Protein AF-A0A0M2SMY6-F1 (afdb_monomer_lite)

Foldseek 3Di:
DLLCLLVVLLVVLVVCPVPDPCVPCLVVSLVSLVVSLVSLVVVCVVDVDPSSVVSNVSSVVSNVVSVVVVVVVVD

Sequence (75 aa):
MLIIFCAVIPLLVVILAVLFEPSYIWVLNSLLSILGTLFSTVNFRFRKNTLSTVLLVINAVLLIYYVITVTITLI

Organism: NCBI:txid1432562

Radius of gyration: 12.58 Å; chains: 1; bounding box: 29×23×35 Å

Secondary structure (DSSP, 8-state):
-HHHHHHHHHHHHHHHHHHS-HHHHHHHHHHHHHHHHHHHHHHHHH---HHHHHHHHHHHHHHHHHHHHHHHHH-

pLDDT: mean 85.17, std 6.21, range [60.81, 92.25]

Structure (mmCIF, N/CA/C/O backbone):
data_AF-A0A0M2SMY6-F1
#
_entry.id   AF-A0A0M2SMY6-F1
#
loop_
_atom_site.group_PDB
_atom_site.id
_atom_site.type_symbol
_atom_site.label_atom_id
_atom_site.label_alt_id
_atom_site.label_comp_id
_atom_site.label_asym_id
_atom_site.label_entity_id
_atom_site.label_seq_id
_atom_site.pdbx_PDB_ins_code
_atom_site.Cartn_x
_atom_site.Cartn_y
_atom_site.Cartn_z
_atom_site.occupancy
_atom_site.B_iso_or_equiv
_atom_site.auth_seq_id
_atom_site.auth_comp_id
_atom_site.auth_asym_id
_atom_site.auth_atom_id
_atom_site.pdbx_PDB_model_num
ATOM 1 N N . MET A 1 1 ? -4.649 12.321 13.433 1.00 64.38 1 MET A N 1
ATOM 2 C CA . MET A 1 1 ? -3.404 12.576 12.676 1.00 64.38 1 MET A CA 1
ATOM 3 C C . MET A 1 1 ? -2.835 11.306 12.051 1.00 64.38 1 MET A C 1
ATOM 5 O O . MET A 1 1 ? -2.864 11.238 10.835 1.00 64.38 1 MET A O 1
ATOM 9 N N . LEU A 1 2 ? -2.439 10.270 12.807 1.00 73.69 2 LEU A N 1
ATOM 10 C CA . LEU A 1 2 ? -1.907 9.008 12.235 1.00 73.69 2 LEU A CA 1
ATOM 11 C C . LEU A 1 2 ? -2.819 8.336 11.188 1.00 73.69 2 LEU A C 1
ATOM 13 O O . LEU A 1 2 ? -2.330 7.895 10.156 1.00 73.69 2 LEU A O 1
ATOM 17 N N . ILE A 1 3 ? -4.140 8.331 11.406 1.00 74.69 3 ILE A N 1
ATOM 18 C CA . ILE A 1 3 ? -5.130 7.794 10.448 1.00 74.69 3 ILE A CA 1
ATOM 19 C C . ILE A 1 3 ? -5.037 8.469 9.073 1.00 74.69 3 ILE A C 1
ATOM 21 O O . ILE A 1 3 ? -5.158 7.796 8.055 1.00 74.69 3 ILE A O 1
ATOM 25 N N . ILE A 1 4 ? -4.803 9.785 9.041 1.00 81.38 4 ILE A N 1
ATOM 26 C CA . ILE A 1 4 ? -4.716 10.542 7.787 1.00 81.38 4 ILE A CA 1
ATOM 27 C C . ILE A 1 4 ? -3.476 10.086 7.020 1.00 81.38 4 ILE A C 1
ATOM 29 O O . ILE A 1 4 ? -3.583 9.764 5.847 1.00 81.38 4 ILE A O 1
ATOM 33 N N . PHE A 1 5 ? -2.330 9.944 7.691 1.00 80.38 5 PHE A N 1
ATOM 34 C CA . PHE A 1 5 ? -1.118 9.412 7.062 1.00 80.38 5 PHE A CA 1
ATOM 35 C C . PHE A 1 5 ? -1.303 7.972 6.563 1.00 80.38 5 PHE A C 1
ATOM 37 O O . PHE A 1 5 ? -0.905 7.669 5.444 1.00 80.38 5 PHE A O 1
ATOM 44 N N . CYS A 1 6 ? -1.986 7.109 7.326 1.00 81.69 6 CYS A N 1
ATOM 45 C CA . CYS A 1 6 ? -2.262 5.726 6.913 1.00 81.69 6 CYS A CA 1
ATOM 46 C C . CYS A 1 6 ? -3.114 5.629 5.635 1.00 81.69 6 CYS A C 1
ATOM 48 O O . CYS A 1 6 ? -3.007 4.635 4.922 1.00 81.69 6 CYS A O 1
ATOM 50 N N . ALA A 1 7 ? -3.963 6.626 5.360 1.00 83.44 7 ALA A N 1
ATOM 51 C CA . ALA A 1 7 ? -4.822 6.675 4.175 1.00 83.44 7 ALA A CA 1
ATOM 52 C C . ALA A 1 7 ? -4.196 7.464 3.013 1.00 83.44 7 ALA A C 1
ATOM 54 O O . ALA A 1 7 ? -4.341 7.083 1.856 1.00 83.44 7 ALA A O 1
ATOM 55 N N . VAL A 1 8 ? -3.475 8.548 3.309 1.00 88.62 8 VAL A N 1
ATOM 56 C CA . VAL A 1 8 ? -2.852 9.416 2.299 1.00 88.62 8 VAL A CA 1
ATOM 57 C C . VAL A 1 8 ? -1.662 8.734 1.638 1.00 88.62 8 VAL A C 1
ATOM 59 O O . VAL A 1 8 ? -1.506 8.855 0.432 1.00 88.62 8 VAL A O 1
ATOM 62 N N . ILE A 1 9 ? -0.844 7.997 2.390 1.00 86.38 9 ILE A N 1
ATOM 63 C CA . ILE A 1 9 ? 0.335 7.312 1.845 1.00 86.38 9 ILE A CA 1
ATOM 64 C C . ILE A 1 9 ? -0.020 6.315 0.730 1.00 86.38 9 ILE A C 1
ATOM 66 O O . ILE A 1 9 ? 0.539 6.454 -0.357 1.00 86.38 9 ILE A O 1
ATOM 70 N N . PRO A 1 10 ? -0.948 5.355 0.918 1.00 83.81 10 PRO A N 1
ATOM 71 C CA . PRO A 1 10 ? -1.305 4.433 -0.157 1.00 83.81 10 PRO A CA 1
ATOM 72 C C . PRO A 1 10 ? -1.942 5.164 -1.344 1.00 83.81 10 PRO A C 1
ATOM 74 O O . PRO A 1 10 ? -1.676 4.809 -2.489 1.00 83.81 10 PRO A O 1
ATOM 77 N N . LEU A 1 11 ? -2.713 6.228 -1.093 1.00 88.50 11 LEU A N 1
ATOM 78 C CA . LEU A 1 11 ? -3.266 7.071 -2.153 1.00 88.50 11 LEU A CA 1
ATOM 79 C C . LEU A 1 11 ? -2.154 7.742 -2.976 1.00 88.50 11 LEU A C 1
ATOM 81 O O . LEU A 1 11 ? -2.188 7.716 -4.202 1.00 88.50 11 LEU A O 1
ATOM 85 N N . LEU A 1 12 ? -1.146 8.303 -2.303 1.00 89.00 12 LEU A N 1
ATOM 86 C CA . LEU A 1 12 ? -0.003 8.965 -2.927 1.00 89.00 12 LEU A CA 1
ATOM 87 C C . LEU A 1 12 ? 0.808 7.983 -3.774 1.00 89.00 12 LEU A C 1
ATOM 89 O O . LEU A 1 12 ? 1.197 8.319 -4.885 1.00 89.00 12 LEU A O 1
ATOM 93 N N . VAL A 1 13 ? 1.012 6.761 -3.275 1.00 86.88 13 VAL A N 1
ATOM 94 C CA . VAL A 1 13 ? 1.708 5.693 -4.005 1.00 86.88 13 VAL A CA 1
ATOM 95 C C . VAL A 1 13 ? 0.966 5.327 -5.290 1.00 86.88 13 VAL A C 1
ATOM 97 O O . VAL A 1 13 ? 1.597 5.185 -6.335 1.00 86.88 13 VAL A O 1
ATOM 100 N N . VAL A 1 14 ? -0.364 5.209 -5.241 1.00 86.75 14 VAL A N 1
ATOM 101 C CA . VAL A 1 14 ? -1.179 4.940 -6.437 1.00 86.75 14 VAL A CA 1
ATOM 102 C C . VAL A 1 14 ? -1.108 6.108 -7.420 1.00 86.75 14 VAL A C 1
ATOM 104 O O . VAL A 1 14 ? -0.899 5.887 -8.607 1.00 86.75 14 VAL A O 1
ATOM 107 N N . ILE A 1 15 ? -1.221 7.350 -6.943 1.00 90.00 15 ILE A N 1
ATOM 108 C CA . ILE A 1 15 ? -1.129 8.547 -7.793 1.00 90.00 15 ILE A CA 1
ATOM 109 C C . ILE A 1 15 ? 0.241 8.620 -8.477 1.00 90.00 15 ILE A C 1
ATOM 111 O O . ILE A 1 15 ? 0.312 8.807 -9.688 1.00 90.00 15 ILE A O 1
ATOM 115 N N . LEU A 1 16 ? 1.327 8.427 -7.725 1.00 87.25 16 LEU A N 1
ATOM 116 C CA . LEU A 1 16 ? 2.686 8.419 -8.265 1.00 87.25 16 LEU A CA 1
ATOM 117 C C . LEU A 1 16 ? 2.864 7.310 -9.305 1.00 87.25 16 LEU A C 1
ATOM 119 O O . LEU A 1 16 ? 3.438 7.567 -10.357 1.00 87.25 16 LEU A O 1
ATOM 123 N N . ALA A 1 17 ? 2.323 6.115 -9.045 1.00 84.81 17 ALA A N 1
ATOM 124 C CA . ALA A 1 17 ? 2.363 4.989 -9.978 1.00 84.81 17 ALA A CA 1
ATOM 125 C C . ALA A 1 17 ? 1.601 5.226 -11.287 1.00 84.81 17 ALA A C 1
ATOM 127 O O . ALA A 1 17 ? 1.944 4.631 -12.302 1.00 84.81 17 ALA A O 1
ATOM 128 N N . VAL A 1 18 ? 0.573 6.076 -11.269 1.00 86.62 18 VAL A N 1
ATOM 129 C CA . VAL A 1 18 ? -0.194 6.435 -12.470 1.00 86.62 18 VAL A CA 1
ATOM 130 C C . VAL A 1 18 ? 0.482 7.561 -13.254 1.00 86.62 18 VAL A C 1
ATOM 132 O O . VAL A 1 18 ? 0.408 7.579 -14.479 1.00 86.62 18 VAL A O 1
ATOM 135 N N . LEU A 1 19 ? 1.119 8.510 -12.565 1.00 90.25 19 LEU A N 1
ATOM 136 C CA . LEU A 1 19 ? 1.704 9.697 -13.194 1.00 90.25 19 LEU A CA 1
ATOM 137 C C . LEU A 1 19 ? 3.113 9.475 -13.751 1.00 90.25 19 LEU A C 1
ATOM 139 O O . LEU A 1 19 ? 3.516 10.193 -14.663 1.00 90.25 19 LEU A O 1
ATOM 143 N N . PHE A 1 20 ? 3.866 8.524 -13.200 1.00 87.56 20 PHE A N 1
ATOM 144 C CA . PHE A 1 20 ? 5.269 8.312 -13.541 1.00 87.56 20 PHE A CA 1
ATOM 145 C C . PHE A 1 20 ? 5.543 6.867 -13.950 1.00 87.56 20 PHE A C 1
ATOM 147 O O . PHE A 1 20 ? 4.921 5.931 -13.450 1.00 87.56 20 PHE A O 1
ATOM 154 N N . GLU A 1 21 ? 6.524 6.682 -14.834 1.00 81.62 21 GLU A N 1
ATOM 155 C CA . GLU A 1 21 ? 6.978 5.348 -15.215 1.00 81.62 21 GLU A CA 1
ATOM 156 C C . GLU A 1 21 ? 7.553 4.584 -14.004 1.00 81.62 21 GLU A C 1
ATOM 158 O O . GLU A 1 21 ? 8.312 5.162 -13.214 1.00 81.62 21 GLU A O 1
ATOM 163 N N . PRO A 1 22 ? 7.264 3.272 -13.872 1.00 76.56 22 PRO A N 1
ATOM 164 C CA . PRO A 1 22 ? 7.671 2.464 -12.718 1.00 76.56 22 PRO A CA 1
ATOM 165 C C . PRO A 1 22 ? 9.180 2.487 -12.434 1.00 76.56 22 PRO A C 1
ATOM 167 O O . PRO A 1 22 ? 9.598 2.429 -11.278 1.00 76.56 22 PRO A O 1
ATOM 170 N N . SER A 1 23 ? 9.995 2.613 -13.482 1.00 79.06 23 SER A N 1
ATOM 171 C CA . SER A 1 23 ? 11.462 2.650 -13.443 1.00 79.06 23 SER A CA 1
ATOM 172 C C . SER A 1 23 ? 12.038 3.836 -12.659 1.00 79.06 23 SER A C 1
ATOM 174 O O . SER A 1 23 ? 13.118 3.708 -12.085 1.00 79.06 23 SER A O 1
ATOM 176 N N . TYR A 1 24 ? 11.335 4.969 -12.584 1.00 80.50 24 TYR A N 1
ATOM 177 C CA . TYR A 1 24 ? 11.831 6.168 -11.893 1.00 80.50 24 TYR A CA 1
ATOM 178 C C . TYR A 1 24 ? 11.380 6.258 -10.436 1.00 80.50 24 TYR A C 1
ATOM 180 O O . TYR A 1 24 ? 12.071 6.838 -9.601 1.00 80.50 24 TYR A O 1
ATOM 188 N N . ILE A 1 25 ? 10.220 5.688 -10.113 1.00 88.19 25 ILE A N 1
ATOM 189 C CA . ILE A 1 25 ? 9.561 5.882 -8.814 1.00 88.19 25 ILE A CA 1
ATOM 190 C C . ILE A 1 25 ? 9.609 4.658 -7.903 1.00 88.19 25 ILE A C 1
ATOM 192 O O . ILE A 1 25 ? 9.167 4.756 -6.759 1.00 88.19 25 ILE A O 1
ATOM 196 N N . TRP A 1 26 ? 10.118 3.509 -8.364 1.00 84.12 26 TRP A N 1
ATOM 197 C CA . TRP A 1 26 ? 10.078 2.264 -7.586 1.00 84.12 26 TRP A CA 1
ATOM 198 C C . TRP A 1 26 ? 10.712 2.411 -6.196 1.00 84.12 26 TRP A C 1
ATOM 200 O O . TRP A 1 26 ? 10.144 1.915 -5.223 1.00 84.12 26 TRP A O 1
ATOM 210 N N . VAL A 1 27 ? 11.827 3.146 -6.072 1.00 85.94 27 VAL A N 1
ATOM 211 C CA . VAL A 1 27 ? 12.485 3.412 -4.779 1.00 85.94 27 VAL A CA 1
ATOM 212 C C . VAL A 1 27 ? 11.559 4.207 -3.866 1.00 85.94 27 VAL A C 1
ATOM 214 O O . VAL A 1 27 ? 11.323 3.821 -2.721 1.00 85.94 27 VAL A O 1
ATOM 217 N N . LEU A 1 28 ? 10.999 5.306 -4.380 1.00 88.81 28 LEU A N 1
ATOM 218 C CA . LEU A 1 28 ? 10.125 6.186 -3.613 1.00 88.81 28 LEU A CA 1
ATOM 219 C C . LEU A 1 28 ? 8.847 5.459 -3.181 1.00 88.81 28 LEU A C 1
ATOM 221 O O . LEU A 1 28 ? 8.477 5.523 -2.012 1.00 88.81 28 LEU A O 1
ATOM 225 N N . ASN A 1 29 ? 8.206 4.719 -4.086 1.00 89.31 29 ASN A N 1
ATOM 226 C CA . ASN A 1 29 ? 6.995 3.961 -3.783 1.00 89.31 29 ASN A CA 1
ATOM 227 C C . ASN A 1 29 ? 7.254 2.816 -2.798 1.00 89.31 29 ASN A C 1
ATOM 229 O O . ASN A 1 29 ? 6.417 2.565 -1.931 1.00 89.31 29 ASN A O 1
ATOM 233 N N . SER A 1 30 ? 8.426 2.181 -2.861 1.00 87.75 30 SER A N 1
ATOM 234 C CA . SER A 1 30 ? 8.837 1.178 -1.873 1.00 87.75 30 SER A CA 1
ATOM 235 C C . SER A 1 30 ? 9.007 1.803 -0.488 1.00 87.75 30 SER A C 1
ATOM 237 O O . SER A 1 30 ? 8.449 1.301 0.488 1.00 87.75 30 SER A O 1
ATOM 239 N N . LEU A 1 31 ? 9.701 2.943 -0.394 1.00 90.31 31 LEU A N 1
ATOM 240 C CA . LEU A 1 31 ? 9.872 3.676 0.866 1.00 90.31 31 LEU A CA 1
ATOM 241 C C . LEU A 1 31 ? 8.534 4.150 1.441 1.00 90.31 31 LEU A C 1
ATOM 243 O O . LEU A 1 31 ? 8.274 3.971 2.630 1.00 90.31 31 LEU A O 1
ATOM 247 N N . LEU A 1 32 ? 7.664 4.716 0.601 1.00 91.38 32 LEU A N 1
ATOM 248 C CA . LEU A 1 32 ? 6.326 5.146 1.001 1.00 91.38 32 LEU A CA 1
ATOM 249 C C . LEU A 1 32 ? 5.486 3.965 1.484 1.00 91.38 32 LEU A C 1
ATOM 251 O O . LEU A 1 32 ? 4.812 4.073 2.502 1.00 91.38 32 LEU A O 1
ATOM 255 N N . SER A 1 33 ? 5.557 2.821 0.812 1.00 90.25 33 SER A N 1
ATOM 256 C CA . SER A 1 33 ? 4.834 1.623 1.223 1.00 90.25 33 SER A CA 1
ATOM 257 C C . SER A 1 33 ? 5.312 1.068 2.577 1.00 90.25 33 SER A C 1
ATOM 259 O O . SER A 1 33 ? 4.490 0.725 3.438 1.00 90.25 33 SER A O 1
ATOM 261 N N . ILE A 1 34 ? 6.627 1.059 2.828 1.00 90.75 34 ILE A N 1
ATOM 262 C CA . ILE A 1 34 ? 7.199 0.713 4.142 1.00 90.75 34 ILE A CA 1
ATOM 263 C C . ILE A 1 34 ? 6.707 1.700 5.207 1.00 90.75 34 ILE A C 1
ATOM 265 O O . ILE A 1 34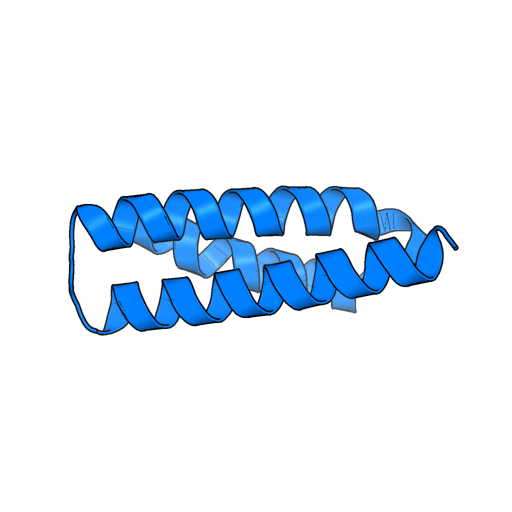 ? 6.280 1.311 6.293 1.00 90.75 34 ILE A O 1
ATOM 269 N N . LEU A 1 35 ? 6.706 2.995 4.896 1.00 91.62 35 LEU A N 1
ATOM 270 C CA . LEU A 1 35 ? 6.252 4.018 5.829 1.00 91.62 35 LEU A CA 1
ATOM 271 C C . LEU A 1 35 ? 4.746 3.896 6.134 1.00 91.62 35 LEU A C 1
ATOM 273 O O . LEU A 1 35 ? 4.330 4.019 7.287 1.00 91.62 35 LEU A O 1
ATOM 277 N N . GLY A 1 36 ? 3.928 3.596 5.121 1.00 89.62 36 GLY A N 1
ATOM 278 C CA . GLY A 1 36 ? 2.486 3.382 5.249 1.00 89.62 36 GLY A CA 1
ATOM 279 C C . GLY A 1 36 ? 2.147 2.173 6.119 1.00 89.62 36 GLY A C 1
ATOM 280 O O . GLY A 1 36 ? 1.292 2.260 7.004 1.00 89.62 36 GLY A O 1
ATOM 281 N N . THR A 1 37 ? 2.869 1.064 5.947 1.00 90.25 37 THR A N 1
ATOM 282 C CA . THR A 1 37 ? 2.723 -0.121 6.808 1.00 90.25 37 THR A CA 1
ATOM 283 C C . THR A 1 37 ? 3.174 0.144 8.243 1.00 90.25 37 THR A C 1
ATOM 285 O O . THR A 1 37 ? 2.462 -0.228 9.178 1.00 90.25 37 THR A O 1
ATOM 288 N N . LEU A 1 38 ? 4.286 0.852 8.458 1.00 90.75 38 LEU A N 1
ATOM 289 C CA . LEU A 1 38 ? 4.734 1.245 9.799 1.00 90.75 38 LEU A CA 1
ATOM 290 C C . LEU A 1 38 ? 3.710 2.136 10.510 1.00 90.75 38 LEU A C 1
ATOM 292 O O . LEU A 1 38 ? 3.325 1.855 11.644 1.00 90.75 38 LEU A O 1
ATOM 296 N N . PHE A 1 39 ? 3.186 3.170 9.853 1.00 89.94 39 PHE A N 1
ATOM 297 C CA . PHE A 1 39 ? 2.157 3.995 10.484 1.00 89.94 39 PHE A CA 1
ATOM 298 C C . PHE A 1 39 ? 0.867 3.221 10.737 1.00 89.94 39 PHE A C 1
ATOM 300 O O . PHE A 1 39 ? 0.253 3.402 11.791 1.00 89.94 39 PHE A O 1
ATOM 307 N N . SER A 1 40 ? 0.479 2.321 9.832 1.00 87.06 40 SER A N 1
ATOM 308 C CA . SER A 1 40 ? -0.736 1.535 10.016 1.00 87.06 40 SER A CA 1
ATOM 309 C C . SER A 1 40 ? -0.601 0.469 11.107 1.00 87.06 40 SER A C 1
ATOM 311 O O . SER A 1 40 ? -1.569 0.230 11.827 1.00 87.06 40 SER A O 1
ATOM 313 N N . THR A 1 41 ? 0.580 -0.128 11.303 1.00 88.19 41 THR A N 1
A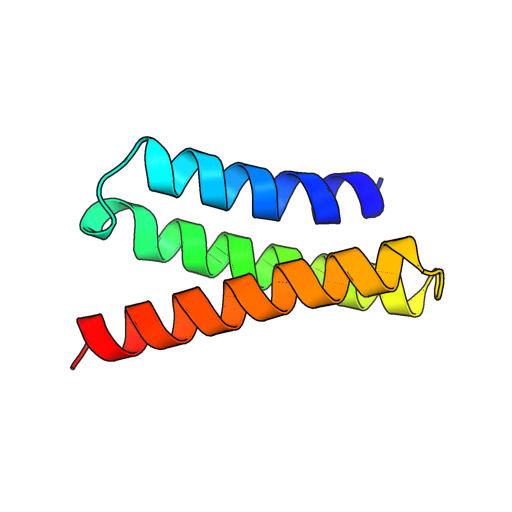TOM 314 C CA . THR A 1 41 ? 0.842 -1.055 12.424 1.00 88.19 41 THR A CA 1
ATOM 315 C C . THR A 1 41 ? 0.789 -0.326 13.764 1.00 88.19 41 THR A C 1
ATOM 317 O O . THR A 1 41 ? 0.131 -0.788 14.701 1.00 88.19 41 THR A O 1
ATOM 320 N N . VAL A 1 42 ? 1.398 0.859 13.841 1.00 88.62 42 VAL A N 1
ATOM 321 C CA . VAL A 1 42 ? 1.322 1.734 15.016 1.00 88.62 42 VAL A CA 1
ATOM 322 C C . VAL A 1 42 ? -0.134 2.127 15.292 1.00 88.62 42 VAL A C 1
ATOM 324 O O . VAL A 1 42 ? -0.619 1.976 16.414 1.00 88.62 42 VAL A O 1
ATOM 327 N N . ASN A 1 43 ? -0.878 2.556 14.271 1.00 85.69 43 ASN A N 1
ATOM 328 C CA . ASN A 1 43 ? -2.283 2.936 14.407 1.00 85.69 43 ASN A CA 1
ATOM 329 C C . ASN A 1 43 ? -3.182 1.755 14.817 1.00 85.69 43 ASN A C 1
ATOM 331 O O . ASN A 1 43 ? -4.086 1.937 15.634 1.00 85.69 43 ASN A O 1
ATOM 335 N N . PHE A 1 44 ? -2.920 0.543 14.320 1.00 85.88 44 PHE A N 1
ATOM 336 C CA . PHE A 1 44 ? -3.625 -0.676 14.729 1.00 85.88 44 PHE A CA 1
ATOM 337 C C . PHE A 1 44 ? -3.389 -1.005 16.204 1.00 85.88 44 PHE A C 1
ATOM 339 O O . PHE A 1 44 ? -4.331 -1.361 16.914 1.00 85.88 44 PHE A O 1
ATOM 346 N N . ARG A 1 45 ? -2.160 -0.808 16.698 1.00 84.12 45 ARG A N 1
ATOM 347 C CA . ARG A 1 45 ? -1.828 -1.004 18.115 1.00 84.12 45 ARG A CA 1
ATOM 348 C C . ARG A 1 45 ? -2.577 -0.032 19.030 1.00 84.12 45 ARG A C 1
ATOM 350 O O . ARG A 1 45 ? -3.017 -0.442 20.100 1.00 84.12 45 ARG A O 1
ATOM 357 N N . PHE A 1 46 ? -2.742 1.226 18.617 1.00 82.00 46 PHE A N 1
ATOM 358 C CA . PHE A 1 46 ? -3.416 2.253 19.424 1.00 82.00 46 PHE A CA 1
ATOM 359 C C . PHE A 1 46 ? -4.941 2.255 19.295 1.00 82.00 46 PHE A C 1
ATOM 361 O O . PHE A 1 46 ? -5.639 2.596 20.247 1.00 82.00 46 PHE A O 1
ATOM 368 N N . ARG A 1 47 ? -5.478 1.908 18.123 1.00 73.56 47 ARG A N 1
ATOM 369 C CA . ARG A 1 47 ? -6.917 1.888 17.848 1.00 73.56 47 ARG A CA 1
ATOM 370 C C 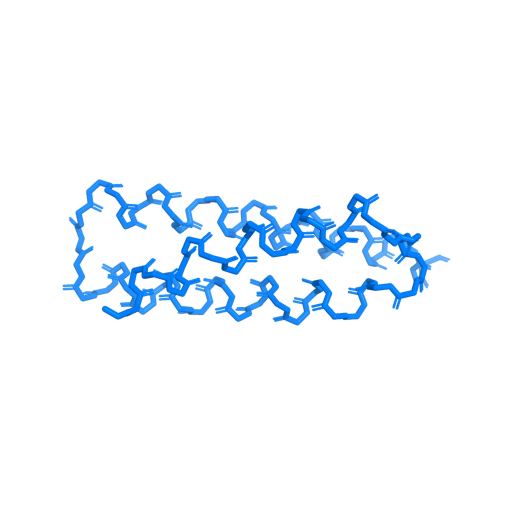. ARG A 1 47 ? -7.245 0.639 17.038 1.00 73.56 47 ARG A C 1
ATOM 372 O O . ARG A 1 47 ? -7.266 0.685 15.809 1.00 73.56 47 ARG A O 1
ATOM 379 N N . LYS A 1 48 ? -7.531 -0.468 17.732 1.00 77.19 48 LYS A N 1
ATOM 380 C CA . LYS A 1 48 ? -8.050 -1.729 17.162 1.00 77.19 48 LYS A CA 1
ATOM 381 C C . LYS A 1 48 ? -9.499 -1.577 16.664 1.00 77.19 48 LYS A C 1
ATOM 383 O O . LYS A 1 48 ? -10.401 -2.264 17.124 1.00 77.19 48 LYS A O 1
ATOM 388 N N . ASN A 1 49 ? -9.739 -0.627 15.767 1.00 85.06 49 ASN A N 1
ATOM 389 C CA . ASN A 1 49 ? -11.033 -0.418 15.121 1.00 85.06 49 ASN A CA 1
ATOM 390 C C . ASN A 1 49 ? -11.004 -0.989 13.694 1.00 85.06 49 ASN A C 1
ATOM 392 O O . ASN A 1 49 ? -9.939 -1.027 13.077 1.00 85.06 49 ASN A O 1
ATOM 396 N N . THR A 1 50 ? -12.163 -1.350 13.144 1.00 85.00 50 THR A N 1
ATOM 397 C CA . THR A 1 50 ? -12.330 -1.940 11.805 1.00 85.00 50 THR A CA 1
ATOM 398 C C . THR A 1 50 ? -11.615 -1.131 10.719 1.00 85.00 50 THR A C 1
ATOM 400 O O . THR A 1 50 ? -10.889 -1.694 9.907 1.00 85.00 50 THR A O 1
ATOM 403 N N . LEU A 1 51 ? -11.723 0.203 10.761 1.00 84.94 51 LEU A N 1
ATOM 404 C CA . LEU A 1 51 ? -11.015 1.114 9.848 1.00 84.94 51 LEU A CA 1
ATOM 405 C C . LEU A 1 51 ? -9.487 0.966 9.901 1.00 84.94 51 LEU A C 1
ATOM 407 O O . LEU A 1 51 ? -8.820 1.009 8.873 1.00 84.94 51 LEU A O 1
ATOM 411 N N . SER A 1 52 ? -8.929 0.789 11.097 1.00 84.06 52 SER A N 1
ATOM 412 C CA . SER A 1 52 ? -7.486 0.637 11.299 1.00 84.06 52 SER A CA 1
ATOM 413 C C . SER A 1 52 ? -6.983 -0.690 10.734 1.00 84.06 52 SER A C 1
ATOM 415 O O . SER A 1 52 ? -5.931 -0.739 10.103 1.00 84.06 52 SER A O 1
ATOM 417 N N . THR A 1 53 ? -7.775 -1.755 10.893 1.00 87.44 53 THR A N 1
ATOM 418 C CA . THR A 1 53 ? -7.501 -3.065 10.292 1.00 87.44 53 THR A CA 1
ATOM 419 C C . THR A 1 53 ? -7.532 -2.994 8.767 1.00 87.44 53 THR A C 1
ATOM 421 O O . THR A 1 53 ? -6.620 -3.492 8.118 1.00 87.44 53 THR A O 1
ATOM 424 N N . VAL A 1 54 ? -8.540 -2.333 8.187 1.00 89.25 54 VAL A N 1
ATOM 425 C CA . VAL A 1 54 ? -8.650 -2.161 6.727 1.00 89.25 54 VAL A CA 1
ATOM 426 C C . VAL A 1 54 ? -7.445 -1.398 6.173 1.00 89.25 54 VAL A C 1
ATOM 428 O O . VAL A 1 54 ? -6.828 -1.845 5.210 1.00 89.25 54 VAL A O 1
ATOM 431 N N . LEU A 1 55 ? -7.055 -0.290 6.813 1.00 88.12 55 LEU A N 1
ATOM 432 C CA . LEU A 1 55 ? -5.876 0.484 6.413 1.00 88.12 55 LEU A CA 1
ATOM 433 C C . LEU A 1 55 ? -4.581 -0.332 6.514 1.00 88.12 55 LEU A C 1
ATOM 435 O O . LEU A 1 55 ? -3.714 -0.205 5.648 1.00 88.12 55 LEU A O 1
ATOM 439 N N . LEU A 1 56 ? -4.461 -1.194 7.527 1.00 88.88 56 LEU A N 1
ATOM 440 C CA . LEU A 1 56 ? -3.308 -2.078 7.689 1.00 88.88 56 LEU A CA 1
ATOM 441 C C . LEU A 1 56 ? -3.216 -3.064 6.530 1.00 88.88 56 LEU A C 1
ATOM 443 O O . LEU A 1 56 ? -2.152 -3.200 5.934 1.00 88.88 56 LEU A O 1
ATOM 447 N N . VAL A 1 57 ? -4.331 -3.713 6.196 1.00 91.75 57 VAL A N 1
ATOM 448 C CA . VAL A 1 57 ? -4.395 -4.688 5.104 1.00 91.75 57 VAL A CA 1
ATOM 449 C C . VAL A 1 57 ? -4.049 -4.029 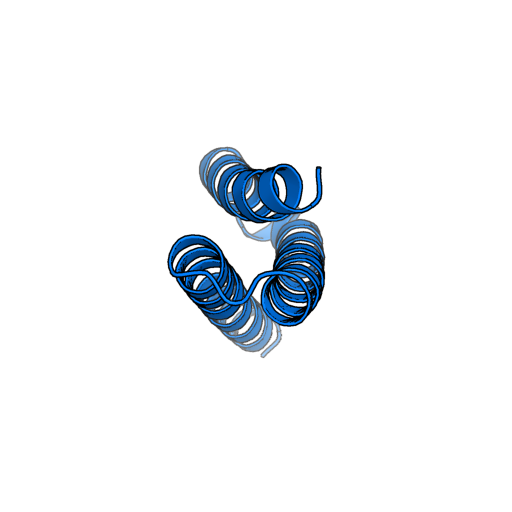3.771 1.00 91.75 57 VAL A C 1
ATOM 451 O O . VAL A 1 57 ? -3.209 -4.553 3.049 1.00 91.75 57 VAL A O 1
ATOM 454 N N . ILE A 1 58 ? -4.614 -2.855 3.467 1.00 91.75 58 ILE A N 1
ATOM 455 C CA . ILE A 1 58 ? -4.324 -2.129 2.219 1.00 91.75 58 ILE A CA 1
ATOM 456 C C . ILE A 1 58 ? -2.833 -1.795 2.110 1.00 91.75 58 ILE A C 1
ATOM 458 O O . ILE A 1 58 ? -2.210 -2.089 1.092 1.00 91.75 58 ILE A O 1
ATOM 462 N N . ASN A 1 59 ? -2.245 -1.213 3.161 1.00 90.25 59 ASN A N 1
ATOM 463 C CA . ASN A 1 59 ? -0.823 -0.868 3.154 1.00 90.25 59 ASN A CA 1
ATOM 464 C C . ASN A 1 59 ? 0.066 -2.118 3.066 1.00 90.25 59 ASN A C 1
ATOM 466 O O . ASN A 1 59 ? 1.071 -2.096 2.361 1.00 90.25 59 ASN A O 1
ATOM 470 N N . ALA A 1 60 ? -0.306 -3.214 3.735 1.00 90.31 60 ALA A N 1
ATOM 471 C CA . ALA A 1 60 ? 0.437 -4.472 3.688 1.00 90.31 60 ALA A CA 1
ATOM 472 C C . ALA A 1 60 ? 0.407 -5.108 2.291 1.00 90.31 60 ALA A C 1
ATOM 474 O O . ALA A 1 60 ? 1.442 -5.555 1.805 1.00 90.31 60 ALA A O 1
ATOM 475 N N . VAL A 1 61 ? -0.747 -5.104 1.618 1.00 92.25 61 VAL A N 1
ATOM 476 C CA . VAL A 1 61 ? -0.876 -5.591 0.235 1.00 92.25 61 VAL A CA 1
ATOM 477 C C . VAL A 1 61 ? -0.029 -4.748 -0.716 1.00 92.25 61 VAL A C 1
ATOM 479 O O . VAL A 1 61 ? 0.702 -5.302 -1.534 1.00 92.25 61 VAL A O 1
ATOM 482 N N . LEU A 1 62 ? -0.069 -3.420 -0.573 1.00 89.38 62 LEU A N 1
ATOM 483 C CA . LEU A 1 62 ? 0.786 -2.506 -1.336 1.00 89.38 62 LEU A CA 1
ATOM 484 C C . LEU A 1 62 ? 2.274 -2.804 -1.121 1.00 89.38 62 LEU A C 1
ATOM 486 O O . LEU A 1 62 ? 3.037 -2.813 -2.083 1.00 89.38 62 LEU A O 1
ATOM 490 N N . LEU A 1 63 ? 2.678 -3.099 0.116 1.00 89.75 63 LEU A N 1
ATOM 491 C CA . LEU A 1 63 ? 4.061 -3.456 0.426 1.00 89.75 63 LEU A CA 1
ATOM 492 C C . LEU A 1 63 ? 4.477 -4.751 -0.247 1.00 89.75 63 LEU A C 1
ATOM 494 O O . LEU A 1 63 ? 5.519 -4.787 -0.892 1.00 89.75 63 LEU A O 1
ATOM 498 N N . ILE A 1 64 ? 3.652 -5.791 -0.151 1.00 90.62 64 ILE A N 1
ATOM 499 C CA . ILE A 1 64 ? 3.923 -7.073 -0.805 1.00 90.62 64 ILE A CA 1
ATOM 500 C C . ILE A 1 64 ? 4.045 -6.881 -2.319 1.00 90.62 64 ILE A C 1
ATOM 502 O O . ILE A 1 64 ? 4.992 -7.386 -2.919 1.00 90.62 64 ILE A O 1
ATOM 506 N N . TYR A 1 65 ? 3.142 -6.108 -2.928 1.00 89.06 65 TYR A N 1
ATOM 507 C CA . TYR A 1 65 ? 3.193 -5.796 -4.354 1.00 89.06 65 TYR A CA 1
ATOM 508 C C . TYR A 1 65 ? 4.524 -5.143 -4.747 1.00 89.06 65 TYR A C 1
ATOM 510 O O . TYR A 1 65 ? 5.202 -5.628 -5.654 1.00 89.06 65 TYR A O 1
ATOM 518 N N . TYR A 1 66 ? 4.944 -4.087 -4.044 1.00 85.12 66 TYR A N 1
ATOM 519 C CA . TYR A 1 66 ? 6.194 -3.399 -4.368 1.00 85.12 66 TYR A CA 1
ATOM 520 C C . TYR A 1 66 ? 7.427 -4.252 -4.083 1.00 85.12 66 TYR A C 1
ATOM 522 O O . TYR 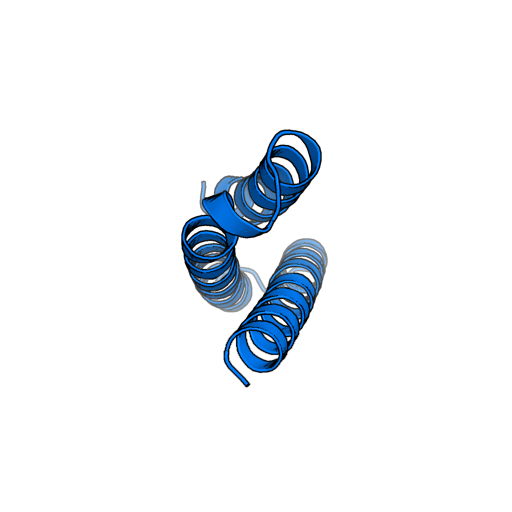A 1 66 ? 8.335 -4.268 -4.904 1.00 85.12 66 TYR A O 1
ATOM 530 N N . VAL A 1 67 ? 7.448 -5.022 -2.994 1.00 86.56 67 VAL A N 1
ATOM 531 C CA . VAL A 1 67 ? 8.552 -5.948 -2.700 1.00 86.56 67 VAL A CA 1
ATOM 532 C C . VAL A 1 67 ? 8.701 -6.986 -3.811 1.00 86.56 67 VAL A C 1
ATOM 534 O O . VAL A 1 67 ? 9.812 -7.193 -4.291 1.00 86.56 67 VAL A O 1
ATOM 537 N N . ILE A 1 68 ? 7.605 -7.599 -4.272 1.00 88.06 68 ILE A N 1
ATOM 538 C CA . ILE A 1 68 ? 7.643 -8.568 -5.377 1.00 88.06 68 ILE A CA 1
ATOM 539 C C . ILE A 1 68 ? 8.127 -7.893 -6.659 1.00 88.06 68 ILE A C 1
ATOM 541 O O . ILE A 1 68 ? 9.036 -8.401 -7.308 1.00 88.06 68 ILE A O 1
ATOM 545 N N . THR A 1 69 ? 7.561 -6.732 -6.993 1.00 85.19 69 THR A N 1
ATOM 546 C CA . THR A 1 69 ? 7.913 -5.999 -8.215 1.00 85.19 69 THR A CA 1
ATOM 547 C C . THR A 1 69 ? 9.397 -5.647 -8.226 1.00 85.19 69 THR A C 1
ATOM 549 O O . THR A 1 69 ? 10.081 -5.933 -9.200 1.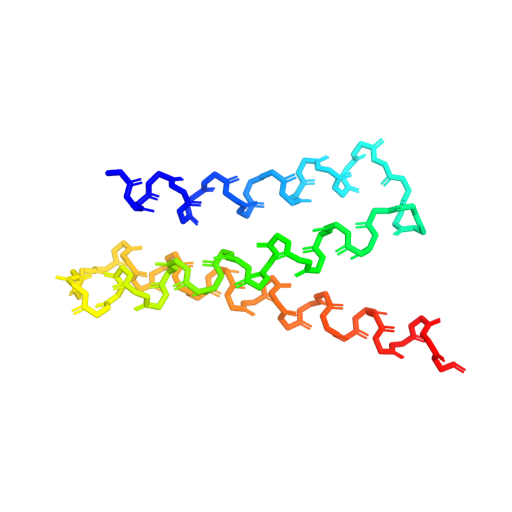00 85.19 69 THR A O 1
ATOM 552 N N . VAL A 1 70 ? 9.911 -5.116 -7.113 1.00 82.56 70 VAL A N 1
ATOM 553 C CA . VAL A 1 70 ? 11.326 -4.766 -6.956 1.00 82.56 70 VAL A CA 1
ATOM 554 C C . VAL A 1 70 ? 12.218 -5.999 -7.057 1.00 82.56 70 VAL A C 1
ATOM 556 O O . VAL A 1 70 ? 13.232 -5.963 -7.749 1.00 82.56 70 VAL A O 1
ATOM 559 N N . THR A 1 71 ? 11.827 -7.103 -6.415 1.00 82.06 71 THR A N 1
ATOM 560 C CA . THR A 1 71 ? 12.592 -8.358 -6.460 1.00 82.06 71 THR A CA 1
ATOM 561 C C . THR A 1 71 ? 12.682 -8.891 -7.888 1.00 82.06 71 THR A C 1
ATOM 563 O O . THR A 1 71 ? 13.760 -9.277 -8.316 1.00 82.06 71 THR A O 1
ATOM 566 N N . ILE A 1 72 ? 11.581 -8.855 -8.646 1.00 82.75 72 ILE A N 1
ATOM 567 C CA . ILE A 1 72 ? 11.557 -9.267 -10.056 1.00 82.75 72 ILE A CA 1
ATOM 568 C C . ILE A 1 72 ? 12.405 -8.328 -10.918 1.00 82.75 72 ILE A C 1
ATOM 570 O O . ILE A 1 72 ? 13.112 -8.801 -11.791 1.00 82.75 72 ILE A O 1
ATOM 574 N N . THR A 1 73 ? 12.359 -7.013 -10.689 1.00 73.94 73 THR A N 1
ATOM 575 C CA . THR A 1 73 ? 13.146 -6.053 -11.486 1.00 73.94 73 THR A CA 1
ATOM 576 C C . THR A 1 73 ? 14.651 -6.087 -11.210 1.00 73.94 73 THR A C 1
ATOM 578 O O . THR A 1 73 ? 15.413 -5.564 -12.018 1.00 73.94 73 THR A O 1
ATOM 581 N N . LEU A 1 74 ? 15.080 -6.627 -10.065 1.00 67.88 74 LEU A N 1
ATOM 582 C CA . LEU A 1 74 ? 16.495 -6.727 -9.685 1.00 67.88 74 LEU A CA 1
ATOM 583 C C . LEU A 1 74 ? 17.149 -8.059 -10.093 1.00 67.88 74 LEU A C 1
ATOM 585 O O . LEU A 1 74 ? 18.375 -8.153 -10.021 1.00 67.88 74 LEU A O 1
ATOM 589 N N . ILE A 1 75 ? 16.354 -9.067 -10.468 1.00 60.81 75 ILE A N 1
ATOM 590 C CA . ILE A 1 75 ? 16.798 -10.383 -10.964 1.00 60.81 75 ILE A CA 1
ATOM 591 C C . ILE A 1 75 ? 16.916 -10.331 -12.487 1.00 60.81 75 ILE A C 1
ATOM 593 O O . ILE A 1 75 ? 17.934 -10.846 -12.999 1.00 60.81 75 ILE A O 1
#